Protein AF-A0A1W9SN50-F1 (afdb_monomer)

pLDDT: mean 75.51, std 13.79, range [39.66, 92.25]

Solvent-accessible surface area (backbone atoms only — not comparable to full-atom values): 6245 Å² total; per-residue (Å²): 134,84,85,72,72,48,76,45,82,43,74,82,74,73,56,48,67,56,48,30,54,49,41,52,56,37,53,77,67,76,49,58,30,41,40,38,38,41,25,17,61,52,32,94,51,63,92,57,16,39,52,41,60,65,83,41,53,66,61,43,45,30,41,39,35,28,34,36,88,94,49,69,81,56,68,41,82,84,39,86,66,31,56,60,42,72,79,38,99,38,50,77,44,81,46,59,62,91,56,95,79,86,87,84,135

Structure (mmCIF, N/CA/C/O backbone):
data_AF-A0A1W9SN50-F1
#
_entry.id   AF-A0A1W9SN50-F1
#
loop_
_atom_site.group_PDB
_atom_site.id
_atom_site.type_symbol
_atom_site.label_atom_id
_atom_site.label_alt_id
_atom_site.label_comp_id
_atom_site.label_asym_id
_atom_site.label_entity_id
_atom_site.label_seq_id
_atom_site.pdbx_PDB_ins_code
_atom_site.Cartn_x
_atom_site.Cartn_y
_atom_site.Cartn_z
_atom_site.occupancy
_atom_site.B_iso_or_equiv
_atom_site.auth_seq_id
_atom_site.auth_comp_id
_atom_site.auth_asym_id
_atom_site.auth_atom_id
_atom_site.pdbx_PDB_model_num
ATOM 1 N N . MET A 1 1 ? -27.017 2.949 7.928 1.00 39.66 1 MET A N 1
ATOM 2 C CA . MET A 1 1 ? -25.580 3.212 8.153 1.00 39.66 1 MET A CA 1
ATOM 3 C C . MET A 1 1 ? -24.866 2.854 6.870 1.00 39.66 1 MET A C 1
ATOM 5 O O . MET A 1 1 ? -24.850 1.695 6.488 1.00 39.66 1 MET A O 1
ATOM 9 N N . GLU A 1 2 ? -24.452 3.868 6.125 1.00 41.84 2 GLU A N 1
ATOM 10 C CA . GLU A 1 2 ? -24.023 3.739 4.737 1.00 41.84 2 GLU A CA 1
ATOM 11 C C . GLU A 1 2 ? -22.608 3.145 4.679 1.00 41.84 2 GLU A C 1
ATOM 13 O O . GLU A 1 2 ? -21.642 3.770 5.122 1.00 41.84 2 GLU A O 1
ATOM 18 N N . ASN A 1 3 ? -22.496 1.914 4.167 1.00 41.47 3 ASN A N 1
ATOM 19 C CA . ASN A 1 3 ? -21.243 1.183 3.944 1.00 41.47 3 ASN A CA 1
ATOM 20 C C . ASN A 1 3 ? -20.436 1.816 2.798 1.00 41.47 3 ASN A C 1
ATOM 22 O O . ASN A 1 3 ? -20.148 1.175 1.788 1.00 41.47 3 ASN A O 1
ATOM 26 N N . SER A 1 4 ? -20.072 3.090 2.925 1.00 45.97 4 SER A N 1
ATOM 27 C CA . SER A 1 4 ? -19.196 3.730 1.953 1.00 45.97 4 SER A CA 1
ATOM 28 C C . SER A 1 4 ? -17.794 3.134 2.108 1.00 45.97 4 SER A C 1
ATOM 30 O O . SER A 1 4 ? -17.068 3.388 3.071 1.00 45.97 4 SER A O 1
ATOM 32 N N . VAL A 1 5 ? -17.405 2.273 1.176 1.00 53.81 5 VAL A N 1
ATOM 33 C CA . VAL A 1 5 ? -16.008 1.884 1.001 1.00 53.81 5 VAL A CA 1
ATOM 34 C C . VAL A 1 5 ? -15.285 3.114 0.457 1.00 53.81 5 VAL A C 1
ATOM 36 O O . VAL A 1 5 ? -15.639 3.620 -0.604 1.00 53.81 5 VAL A O 1
ATOM 39 N N . LEU A 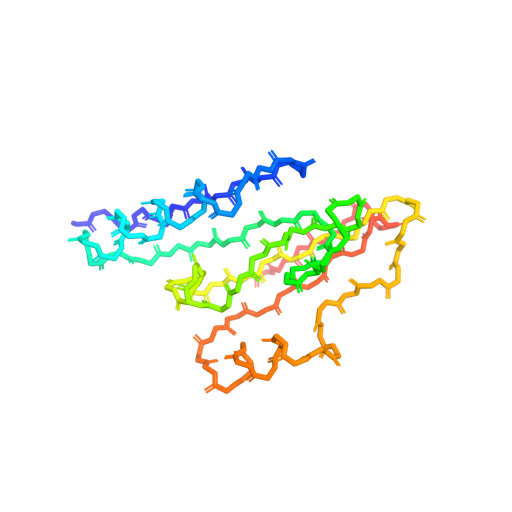1 6 ? -14.321 3.648 1.209 1.00 56.00 6 LEU A N 1
ATOM 40 C CA . LEU A 1 6 ? -13.500 4.758 0.730 1.00 56.00 6 LEU A CA 1
ATOM 41 C C . LEU A 1 6 ? -12.435 4.192 -0.219 1.00 56.00 6 LEU A C 1
ATOM 43 O O . LEU A 1 6 ? -11.623 3.358 0.192 1.00 56.00 6 LEU A O 1
ATOM 47 N N . TYR A 1 7 ? -12.464 4.637 -1.474 1.00 57.41 7 TYR A N 1
ATOM 48 C CA . TYR A 1 7 ? -11.470 4.298 -2.488 1.00 57.41 7 TYR A CA 1
ATOM 49 C C . TYR A 1 7 ? -10.373 5.356 -2.481 1.00 57.41 7 TYR A C 1
ATOM 51 O O . TYR A 1 7 ? -10.644 6.536 -2.696 1.00 57.41 7 TYR A O 1
ATOM 59 N N . ILE A 1 8 ? -9.135 4.938 -2.228 1.00 59.41 8 ILE A N 1
ATOM 60 C CA . ILE A 1 8 ? -7.969 5.813 -2.335 1.00 59.41 8 ILE A CA 1
ATOM 61 C C . ILE A 1 8 ? -7.288 5.475 -3.658 1.00 59.41 8 ILE A C 1
ATOM 63 O O . ILE A 1 8 ? -6.609 4.452 -3.757 1.00 59.41 8 ILE A O 1
ATOM 67 N N . PHE A 1 9 ? -7.498 6.325 -4.664 1.00 54.47 9 PHE A N 1
ATOM 68 C CA . PHE A 1 9 ? -6.724 6.320 -5.902 1.00 54.47 9 PHE A CA 1
ATOM 69 C C . PHE A 1 9 ? -5.510 7.214 -5.710 1.00 54.47 9 PHE A C 1
ATOM 71 O O . PHE A 1 9 ? -5.654 8.403 -5.423 1.00 54.47 9 PHE A O 1
ATOM 78 N N . LYS A 1 10 ? -4.315 6.645 -5.860 1.00 55.69 10 LYS A N 1
ATOM 79 C CA . LYS A 1 10 ? -3.086 7.425 -5.877 1.00 55.69 10 LYS A CA 1
ATOM 80 C C . LYS A 1 10 ? -2.351 7.169 -7.180 1.00 55.69 10 LYS A C 1
ATOM 82 O O . LYS A 1 10 ? -1.692 6.142 -7.338 1.00 55.69 10 LYS A O 1
ATOM 87 N N . GLU A 1 11 ? -2.491 8.108 -8.113 1.00 50.50 11 GLU A N 1
ATOM 88 C CA . GLU A 1 11 ? -1.538 8.230 -9.212 1.00 50.50 11 GLU A CA 1
ATOM 89 C C . GLU A 1 11 ? -0.170 8.474 -8.577 1.00 50.50 11 GLU A C 1
ATOM 91 O O . GLU A 1 11 ? -0.054 9.264 -7.639 1.00 50.50 11 GLU A O 1
ATOM 96 N N . ALA A 1 12 ? 0.829 7.684 -8.963 1.00 49.47 12 ALA A N 1
ATOM 97 C CA . ALA A 1 12 ? 2.114 7.619 -8.286 1.00 49.47 12 ALA A CA 1
ATOM 98 C C . ALA A 1 12 ? 2.825 8.978 -8.300 1.00 49.47 12 ALA A C 1
ATOM 100 O O . ALA A 1 12 ? 3.558 9.283 -9.224 1.00 49.47 12 ALA A O 1
ATOM 101 N N . ILE A 1 13 ? 2.571 9.767 -7.259 1.00 50.50 13 ILE A N 1
ATOM 102 C CA . ILE A 1 13 ? 3.468 10.551 -6.418 1.00 50.50 13 ILE A CA 1
ATOM 103 C C . ILE A 1 13 ? 2.597 10.881 -5.215 1.00 50.50 13 ILE A C 1
ATOM 105 O O . ILE A 1 13 ? 1.751 11.769 -5.248 1.00 50.50 13 ILE A O 1
ATOM 109 N N . GLY A 1 14 ? 2.820 10.225 -4.091 1.00 57.44 14 GLY A N 1
ATOM 110 C CA . GLY A 1 14 ? 2.589 11.021 -2.908 1.00 57.44 14 GLY A CA 1
ATOM 111 C C . GLY A 1 14 ? 3.223 10.454 -1.686 1.00 57.44 14 GLY A C 1
ATOM 112 O O . GLY A 1 14 ? 3.447 9.255 -1.538 1.00 57.44 14 GLY A O 1
ATOM 113 N N . SER A 1 15 ? 3.552 11.416 -0.847 1.00 70.75 15 SER A N 1
ATOM 114 C CA . SER A 1 15 ? 4.398 11.226 0.301 1.00 70.75 15 SER A CA 1
ATOM 115 C C . SER A 1 15 ? 3.805 10.164 1.219 1.00 70.75 15 SER A C 1
ATOM 117 O O . SER A 1 15 ? 2.590 10.121 1.444 1.00 70.75 15 SER A O 1
ATOM 119 N N . SER A 1 16 ? 4.678 9.326 1.769 1.00 80.44 16 SER A N 1
ATOM 120 C CA . SER A 1 16 ? 4.351 8.367 2.824 1.00 80.44 16 SER A CA 1
ATOM 121 C C . SER A 1 16 ? 3.585 9.032 3.973 1.00 80.44 16 SER A C 1
ATOM 123 O O . SER A 1 16 ? 2.635 8.459 4.498 1.00 80.44 16 SER A O 1
ATOM 125 N N . VAL A 1 17 ? 3.912 10.297 4.257 1.00 85.31 17 VAL A N 1
ATOM 126 C CA . VAL A 1 17 ? 3.261 11.156 5.25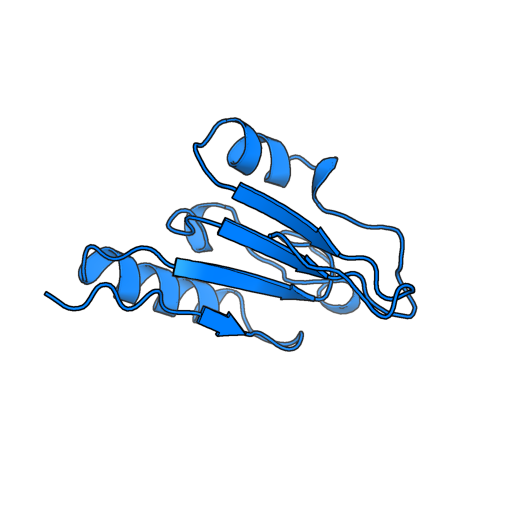3 1.00 85.31 17 VAL A CA 1
ATOM 127 C C . VAL A 1 17 ? 1.770 11.358 4.976 1.00 85.31 17 VAL A C 1
ATOM 129 O O . VAL A 1 17 ? 0.960 11.391 5.897 1.00 85.31 17 VAL A O 1
ATOM 132 N N . GLU A 1 18 ? 1.377 11.520 3.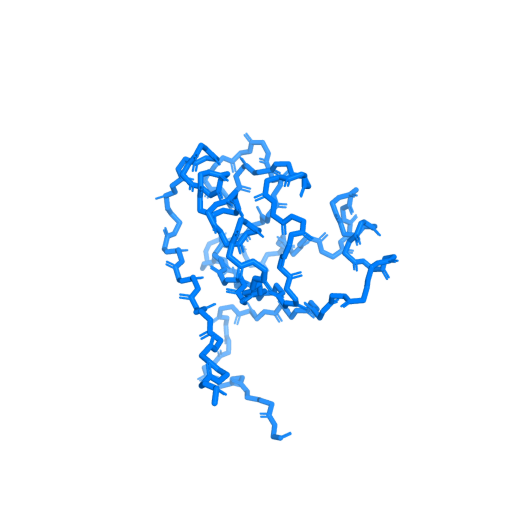716 1.00 84.25 18 GLU A N 1
ATOM 133 C CA . GLU A 1 18 ? -0.027 11.737 3.361 1.00 84.25 18 GLU A CA 1
ATOM 134 C C . GLU A 1 18 ? -0.843 10.453 3.531 1.00 84.25 18 GLU A C 1
ATOM 136 O O . GLU A 1 18 ? -1.943 10.479 4.083 1.00 84.25 18 GLU A O 1
ATOM 141 N N . ILE A 1 19 ? -0.271 9.322 3.106 1.00 85.69 19 ILE A N 1
ATOM 142 C CA . ILE A 1 19 ? -0.881 7.997 3.266 1.00 85.69 19 ILE A CA 1
ATOM 143 C C . ILE A 1 19 ? -1.052 7.689 4.752 1.00 85.69 19 ILE A C 1
ATOM 145 O O . ILE A 1 19 ? -2.114 7.243 5.175 1.00 85.69 19 ILE A O 1
ATOM 149 N N . GLU A 1 20 ? -0.041 8.010 5.552 1.00 88.94 20 GLU A N 1
ATOM 150 C CA . GLU A 1 20 ? -0.073 7.861 6.998 1.00 88.94 20 GLU A CA 1
ATOM 151 C C . GLU A 1 20 ? -1.167 8.714 7.653 1.00 88.94 20 GLU A C 1
ATOM 153 O O . GLU A 1 20 ? -1.990 8.185 8.401 1.00 88.94 20 GLU A O 1
ATOM 158 N N . LYS A 1 21 ? -1.246 10.013 7.328 1.00 89.56 21 LYS A N 1
ATOM 159 C CA . LYS A 1 21 ? -2.310 10.905 7.827 1.00 89.56 21 LYS A CA 1
ATOM 160 C C . LYS A 1 21 ? -3.702 10.377 7.482 1.00 89.56 21 LYS A C 1
ATOM 162 O O . LYS A 1 21 ? -4.609 10.419 8.315 1.00 89.56 21 LYS A O 1
ATOM 167 N N . LEU A 1 22 ? -3.873 9.869 6.264 1.00 87.31 22 LEU A N 1
ATOM 168 C CA . LEU A 1 22 ? -5.140 9.316 5.808 1.00 87.31 22 LEU A CA 1
ATOM 169 C C . LEU A 1 22 ? -5.487 8.015 6.539 1.00 87.31 22 LEU A C 1
ATOM 171 O O . LEU A 1 22 ? -6.613 7.868 7.016 1.00 87.31 22 LEU A O 1
ATOM 175 N N . ASN A 1 23 ? -4.517 7.114 6.701 1.00 89.19 23 ASN A N 1
ATOM 176 C CA . ASN A 1 23 ? -4.675 5.885 7.469 1.00 89.19 23 ASN A CA 1
ATOM 177 C C . ASN A 1 23 ? -5.103 6.188 8.913 1.00 89.19 23 ASN A C 1
ATOM 179 O O . ASN A 1 23 ? -6.107 5.642 9.369 1.00 89.19 23 ASN A O 1
ATOM 183 N N . TYR A 1 24 ? -4.437 7.132 9.592 1.00 91.62 24 TYR A N 1
ATOM 184 C CA . TYR A 1 24 ? -4.826 7.572 10.937 1.00 91.62 24 TYR A CA 1
ATOM 185 C C . TYR A 1 24 ? -6.258 8.098 10.989 1.00 91.62 24 TYR A C 1
ATOM 187 O O . TYR A 1 24 ? -7.033 7.689 11.852 1.00 91.62 24 TYR A O 1
ATOM 195 N N . LYS A 1 25 ? -6.642 8.968 10.047 1.00 90.00 25 LYS A N 1
ATOM 196 C CA . LYS A 1 25 ? -8.002 9.513 9.995 1.00 90.00 25 LYS A CA 1
ATOM 197 C C . LYS A 1 25 ? -9.039 8.405 9.809 1.00 90.00 25 LYS A C 1
ATOM 199 O O . LYS A 1 25 ? -10.083 8.433 10.452 1.00 90.00 25 LYS A O 1
ATOM 204 N N . ILE A 1 26 ? -8.776 7.423 8.951 1.00 87.56 26 ILE A N 1
ATOM 205 C CA . ILE A 1 26 ? -9.718 6.329 8.691 1.00 87.56 26 ILE A CA 1
ATOM 206 C C . ILE A 1 26 ? -9.819 5.384 9.897 1.00 87.56 26 ILE A C 1
ATOM 208 O O . ILE A 1 26 ? -10.9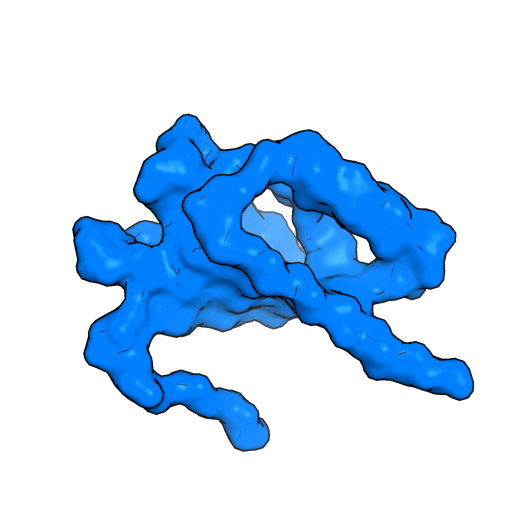30 4.996 10.262 1.00 87.56 26 ILE A O 1
ATOM 212 N N . ILE A 1 27 ? -8.691 5.079 10.552 1.00 89.88 27 ILE A N 1
ATOM 213 C CA . ILE A 1 27 ? -8.649 4.314 11.809 1.00 89.88 27 ILE A CA 1
ATOM 214 C C . ILE A 1 27 ? -9.473 5.018 12.890 1.00 89.88 27 ILE A C 1
ATOM 216 O O . ILE A 1 27 ? -10.312 4.379 13.518 1.00 89.88 27 ILE A O 1
ATOM 220 N N . ALA A 1 28 ? -9.290 6.331 13.067 1.00 92.25 28 ALA A N 1
ATOM 221 C CA . ALA A 1 28 ? -10.019 7.121 14.062 1.00 92.25 28 ALA A CA 1
ATOM 222 C C . ALA A 1 28 ? -11.541 7.115 13.836 1.00 92.25 28 ALA A C 1
ATOM 224 O O . ALA A 1 28 ? -12.308 7.246 14.782 1.00 92.25 28 ALA A O 1
ATOM 225 N N . ASN A 1 29 ? -11.984 6.918 12.591 1.00 90.38 29 ASN A N 1
ATOM 226 C CA . ASN A 1 29 ? -13.398 6.784 12.244 1.00 90.38 29 ASN A CA 1
ATOM 227 C C . ASN A 1 29 ? -13.911 5.332 12.304 1.00 90.38 29 ASN A C 1
ATOM 229 O O . ASN A 1 29 ? -15.042 5.077 11.900 1.00 90.38 29 ASN A O 1
ATOM 233 N N . GLY A 1 30 ? -13.096 4.363 12.740 1.00 89.31 30 GLY A N 1
ATOM 234 C CA . GLY A 1 30 ? -13.478 2.948 12.807 1.00 89.31 30 GLY A CA 1
ATOM 235 C C . GLY A 1 30 ? -13.749 2.311 11.439 1.00 89.31 30 GLY A C 1
ATOM 236 O O . GLY A 1 30 ? -14.439 1.297 11.349 1.00 89.31 30 GLY A O 1
ATOM 237 N N . ARG A 1 31 ? -13.238 2.907 10.356 1.00 87.38 31 ARG A N 1
ATOM 238 C CA . ARG A 1 31 ? -13.512 2.482 8.977 1.00 87.38 31 ARG A CA 1
ATOM 239 C C . ARG A 1 31 ? -12.345 1.693 8.397 1.00 87.38 31 ARG A C 1
ATOM 241 O O . ARG A 1 31 ? -11.232 1.722 8.913 1.00 87.38 31 ARG A O 1
ATOM 248 N N . LYS A 1 32 ? -12.606 0.981 7.303 1.00 86.69 32 LYS A N 1
ATOM 249 C CA . LYS A 1 32 ? -11.603 0.317 6.458 1.00 86.69 32 LYS A CA 1
ATOM 250 C C . LYS A 1 32 ? -11.635 0.936 5.062 1.00 86.69 32 LYS A C 1
ATOM 252 O O . LYS A 1 32 ? -12.593 1.630 4.720 1.00 86.69 32 LYS A O 1
ATOM 257 N N . TYR A 1 33 ? -10.605 0.684 4.264 1.00 86.81 33 TYR A N 1
ATOM 258 C CA . TYR A 1 33 ? -10.499 1.238 2.915 1.00 86.81 33 TYR A CA 1
ATOM 259 C C . TYR A 1 33 ? -9.899 0.247 1.921 1.00 86.81 33 TYR A C 1
ATOM 261 O O . TYR A 1 33 ? -9.263 -0.739 2.307 1.00 86.81 33 TYR A O 1
ATOM 269 N N . ILE A 1 34 ? -10.113 0.537 0.639 1.00 87.88 34 ILE A N 1
ATOM 270 C CA . ILE A 1 34 ? -9.414 -0.112 -0.467 1.00 87.88 34 ILE A CA 1
ATOM 271 C C . ILE A 1 34 ? -8.282 0.813 -0.894 1.00 87.88 34 ILE A C 1
ATOM 273 O O . ILE A 1 34 ? -8.488 2.007 -1.122 1.00 87.88 34 ILE A O 1
ATOM 277 N N . LEU A 1 35 ? -7.084 0.249 -0.966 1.00 87.19 35 LEU A N 1
ATOM 278 C CA . LEU A 1 35 ? -5.879 0.955 -1.350 1.00 87.19 35 LEU A CA 1
ATOM 279 C C . LEU A 1 35 ? -5.511 0.576 -2.776 1.00 87.19 35 LEU A C 1
ATOM 281 O O . LEU A 1 35 ? -5.220 -0.587 -3.030 1.00 87.19 35 LEU A O 1
ATOM 285 N N . VAL A 1 36 ? -5.514 1.542 -3.689 1.00 86.19 36 VAL A N 1
ATOM 286 C CA . VAL A 1 36 ? -5.144 1.319 -5.089 1.00 86.19 36 VAL A CA 1
ATOM 287 C C . VAL A 1 36 ? -3.896 2.136 -5.400 1.00 86.19 36 VAL A C 1
ATOM 289 O O . VAL A 1 36 ? -3.863 3.339 -5.13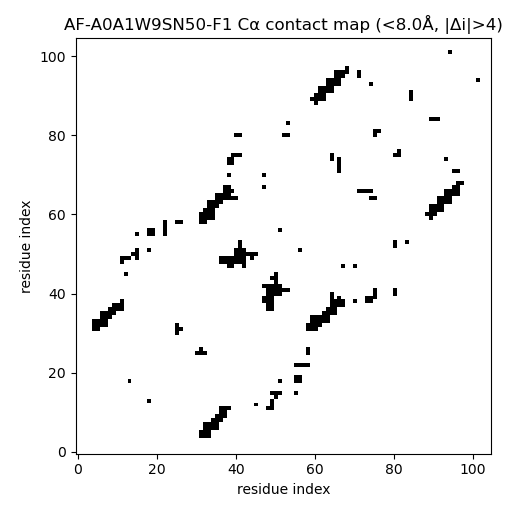5 1.00 86.19 36 VAL A O 1
ATOM 292 N N . GLY A 1 37 ? -2.860 1.497 -5.944 1.00 81.62 37 GLY A N 1
ATOM 293 C CA . GLY A 1 37 ? -1.615 2.183 -6.293 1.00 81.62 37 GLY A CA 1
ATOM 294 C C . GLY A 1 37 ? -0.920 1.626 -7.523 1.00 81.62 37 GLY A C 1
ATOM 295 O O . GLY A 1 37 ? -1.071 0.454 -7.875 1.00 81.62 37 GLY A O 1
ATOM 296 N N . LEU A 1 38 ? -0.143 2.501 -8.156 1.00 80.88 38 LEU A N 1
ATOM 297 C CA . LEU A 1 38 ? 0.745 2.189 -9.270 1.00 80.88 38 LEU A CA 1
ATOM 298 C C . LEU A 1 38 ? 2.145 1.829 -8.756 1.00 80.88 38 LEU A C 1
ATOM 300 O O . LEU A 1 38 ? 2.698 2.508 -7.888 1.00 80.88 38 LEU A O 1
ATOM 304 N N . GLY A 1 39 ? 2.734 0.793 -9.340 1.00 82.00 39 GLY A N 1
ATOM 305 C CA . GLY A 1 39 ? 4.061 0.298 -9.000 1.00 82.00 39 GLY A CA 1
ATOM 306 C C . GLY A 1 39 ? 4.125 -0.418 -7.650 1.00 82.00 39 GLY A C 1
ATOM 307 O O . GLY A 1 39 ? 3.118 -0.736 -7.023 1.00 82.00 39 GLY A O 1
ATOM 308 N N . ARG A 1 40 ? 5.350 -0.685 -7.204 1.00 84.06 40 ARG A N 1
ATOM 309 C CA . ARG A 1 40 ? 5.646 -1.556 -6.065 1.00 84.06 40 ARG A CA 1
ATOM 310 C C . ARG A 1 40 ? 5.415 -0.862 -4.724 1.00 84.06 40 ARG A C 1
ATOM 312 O O . ARG A 1 40 ? 6.100 0.109 -4.390 1.00 84.06 40 ARG A O 1
ATOM 319 N N . TRP A 1 41 ? 4.505 -1.380 -3.905 1.00 85.75 41 TRP A N 1
ATOM 320 C CA . TRP A 1 41 ? 4.301 -0.869 -2.545 1.00 85.75 41 TRP A CA 1
ATOM 321 C C . TRP A 1 41 ? 5.459 -1.240 -1.602 1.00 85.75 41 TRP A C 1
ATOM 323 O O . TRP A 1 41 ? 5.947 -2.367 -1.595 1.00 85.75 41 TRP A O 1
ATOM 333 N N . GLY A 1 42 ? 5.906 -0.289 -0.783 1.00 83.00 42 GLY A N 1
ATOM 334 C CA . GLY A 1 42 ? 7.003 -0.485 0.170 1.00 83.00 42 GLY A CA 1
ATOM 335 C C . GLY A 1 42 ? 8.399 -0.533 -0.448 1.00 83.00 42 GLY A C 1
ATOM 336 O O . GLY A 1 42 ? 9.349 -1.025 0.165 1.00 83.00 42 GLY A O 1
ATOM 337 N N . THR A 1 43 ? 8.541 -0.005 -1.663 1.00 83.00 43 THR A N 1
ATOM 338 C CA . THR A 1 43 ? 9.842 0.213 -2.298 1.00 83.00 43 THR A CA 1
ATOM 339 C C . THR A 1 43 ? 10.619 1.362 -1.642 1.00 83.00 43 THR A C 1
ATOM 341 O O . THR A 1 43 ? 10.035 2.297 -1.107 1.00 83.00 43 THR A O 1
ATOM 344 N N . ARG A 1 44 ? 11.955 1.335 -1.714 1.00 82.56 44 ARG A N 1
ATOM 345 C CA .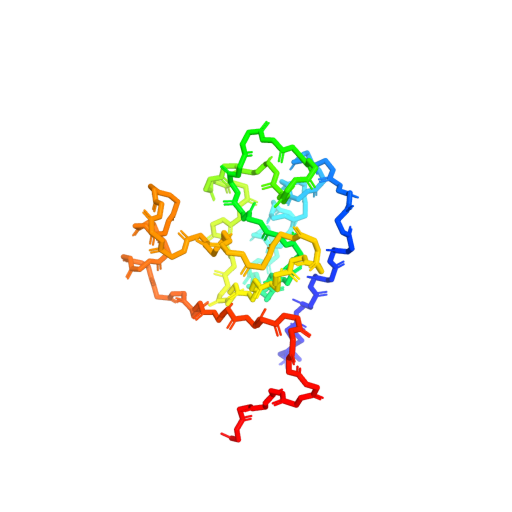 ARG A 1 44 ? 12.806 2.493 -1.364 1.00 82.56 44 ARG A CA 1
ATOM 346 C C . ARG A 1 44 ? 13.040 3.437 -2.545 1.00 82.56 44 ARG A C 1
ATOM 348 O O . ARG A 1 44 ? 13.586 4.513 -2.349 1.00 82.56 44 ARG A O 1
ATOM 355 N N . ALA A 1 45 ? 12.652 3.015 -3.745 1.00 83.69 45 ALA A N 1
ATOM 356 C CA . ALA A 1 45 ? 12.820 3.730 -5.002 1.00 83.69 45 ALA A CA 1
ATOM 357 C C . ALA A 1 45 ? 11.462 4.310 -5.446 1.00 83.69 45 ALA A C 1
ATOM 359 O O . ALA A 1 45 ? 10.656 3.569 -6.012 1.00 83.69 45 ALA A O 1
ATOM 360 N N . PRO A 1 46 ? 11.170 5.602 -5.194 1.00 80.38 46 PRO A N 1
ATOM 361 C CA . PRO A 1 46 ? 9.846 6.183 -5.450 1.00 80.38 46 PRO A CA 1
ATOM 362 C C . PRO A 1 46 ? 9.449 6.219 -6.933 1.00 80.38 46 PRO A C 1
ATOM 364 O O . PRO A 1 46 ? 8.277 6.347 -7.256 1.00 80.38 46 PRO A O 1
ATOM 367 N N . TRP A 1 47 ? 10.414 6.098 -7.847 1.00 79.88 47 TRP A N 1
ATOM 368 C CA . TRP A 1 47 ? 10.161 6.080 -9.291 1.00 79.88 47 TRP A CA 1
ATOM 369 C C . TRP A 1 47 ? 9.578 4.751 -9.798 1.00 79.88 47 TRP A C 1
ATOM 371 O O . TRP A 1 47 ? 9.050 4.715 -10.903 1.00 79.88 47 TRP A O 1
ATOM 381 N N . ILE A 1 48 ? 9.645 3.671 -9.007 1.00 79.44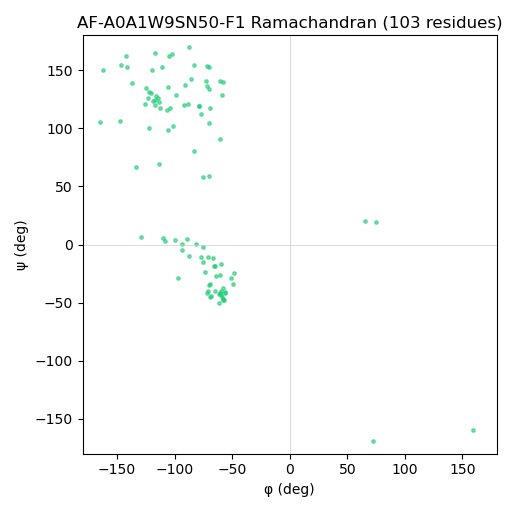 48 ILE A N 1
ATOM 382 C CA . ILE A 1 48 ? 9.052 2.363 -9.353 1.00 79.44 48 ILE A CA 1
ATOM 383 C C . ILE A 1 48 ? 7.838 2.000 -8.489 1.00 79.44 48 ILE A C 1
ATOM 385 O O . ILE A 1 48 ? 7.342 0.876 -8.568 1.00 79.44 48 ILE A O 1
ATOM 389 N N . GLY A 1 49 ? 7.373 2.901 -7.619 1.00 81.81 49 GLY A N 1
ATOM 390 C CA . GLY A 1 49 ? 6.252 2.617 -6.727 1.00 81.81 49 GLY A CA 1
ATOM 391 C C . GLY A 1 49 ? 6.172 3.521 -5.504 1.00 81.81 49 GLY A C 1
ATOM 392 O O . GLY A 1 49 ? 6.736 4.610 -5.461 1.00 81.81 49 GLY A O 1
ATOM 393 N N . ILE A 1 50 ? 5.458 3.055 -4.482 1.00 84.44 50 ILE A N 1
ATOM 394 C CA . ILE A 1 50 ? 5.051 3.883 -3.344 1.00 84.44 50 ILE A CA 1
ATOM 395 C C . ILE A 1 50 ? 5.880 3.524 -2.100 1.00 84.44 50 ILE A C 1
ATOM 397 O O . ILE A 1 50 ? 5.764 2.403 -1.590 1.00 84.44 50 ILE A O 1
ATOM 401 N N . PRO A 1 51 ? 6.699 4.454 -1.567 1.00 84.81 51 PRO A N 1
ATOM 402 C CA . PRO A 1 51 ? 7.583 4.182 -0.441 1.00 84.81 51 PRO A CA 1
ATOM 403 C C . PRO A 1 51 ? 6.845 4.296 0.894 1.00 84.81 51 PRO A C 1
ATOM 405 O O . PRO A 1 51 ? 6.934 5.306 1.584 1.00 84.81 51 PRO A O 1
ATOM 408 N N . VAL A 1 52 ? 6.110 3.253 1.274 1.00 86.50 52 VAL A N 1
ATOM 409 C CA . VAL A 1 52 ? 5.428 3.172 2.576 1.00 86.50 52 VAL A CA 1
ATOM 410 C C . VAL A 1 52 ? 5.907 1.989 3.394 1.00 86.50 52 VAL A C 1
ATOM 412 O O . VAL A 1 52 ? 6.267 0.940 2.867 1.00 86.50 52 VAL A O 1
ATOM 415 N N . ASN A 1 53 ? 5.863 2.125 4.711 1.00 86.69 53 ASN A N 1
ATOM 416 C CA . ASN A 1 53 ? 5.971 0.971 5.589 1.00 86.69 53 ASN A CA 1
ATOM 417 C C . ASN A 1 53 ? 4.589 0.348 5.843 1.00 86.69 53 ASN A C 1
ATOM 419 O O . ASN A 1 53 ? 3.544 0.904 5.506 1.00 86.69 53 ASN A O 1
ATOM 423 N N . TRP A 1 54 ? 4.594 -0.828 6.465 1.00 84.06 54 TRP A N 1
ATOM 424 C CA . TRP A 1 54 ? 3.371 -1.551 6.793 1.00 84.06 54 TRP A CA 1
ATOM 425 C C . TRP A 1 54 ? 2.417 -0.762 7.704 1.00 84.06 54 TRP A C 1
ATOM 427 O O . TRP A 1 54 ? 1.215 -0.723 7.445 1.00 84.06 54 TRP A O 1
ATOM 437 N N . ALA A 1 55 ? 2.932 -0.122 8.758 1.00 86.94 55 ALA A N 1
ATOM 438 C CA . ALA A 1 55 ? 2.106 0.590 9.732 1.00 86.94 55 ALA A CA 1
ATOM 439 C C . ALA A 1 55 ? 1.254 1.677 9.061 1.00 86.94 55 ALA A C 1
ATOM 441 O O . ALA A 1 55 ? 0.072 1.814 9.381 1.00 86.94 55 ALA A O 1
ATOM 442 N N . GLN A 1 56 ? 1.823 2.352 8.060 1.00 89.25 56 GLN A N 1
ATOM 443 C CA . GLN A 1 56 ? 1.179 3.420 7.296 1.00 89.25 56 GLN A CA 1
ATOM 444 C C . GLN A 1 56 ? -0.016 2.961 6.449 1.00 89.25 56 GLN A C 1
ATOM 446 O O . GLN A 1 56 ? -0.817 3.805 6.065 1.00 89.25 56 GLN A O 1
ATOM 451 N N . ILE A 1 57 ? -0.166 1.663 6.162 1.00 87.62 57 ILE A N 1
ATOM 452 C CA . ILE A 1 57 ? -1.270 1.142 5.333 1.00 87.62 57 ILE A CA 1
ATOM 453 C C . ILE A 1 57 ? -2.039 -0.030 5.959 1.00 87.62 57 ILE A C 1
ATOM 455 O O . ILE A 1 57 ? -2.897 -0.639 5.323 1.00 87.62 57 ILE A O 1
ATOM 459 N N . SER A 1 58 ? -1.721 -0.360 7.207 1.00 87.06 58 SER A N 1
ATOM 460 C CA . SER A 1 58 ? -2.181 -1.560 7.916 1.00 87.06 58 SER A CA 1
ATOM 461 C C . SER A 1 58 ? -3.703 -1.692 8.065 1.00 87.06 58 SER A C 1
ATOM 463 O O . SER A 1 58 ? -4.200 -2.783 8.351 1.00 87.06 58 SER A O 1
ATOM 465 N N . ASN A 1 59 ? -4.461 -0.608 7.879 1.00 90.62 59 ASN A N 1
ATOM 466 C CA . ASN A 1 59 ? -5.916 -0.606 8.006 1.00 90.62 59 ASN A CA 1
ATOM 467 C C . ASN A 1 59 ? -6.652 -0.833 6.669 1.00 90.62 59 ASN A C 1
ATOM 469 O O . ASN A 1 59 ? -7.888 -0.873 6.646 1.00 90.62 59 ASN A O 1
ATOM 473 N N . ALA A 1 60 ? -5.916 -1.017 5.568 1.00 89.56 60 ALA A N 1
ATOM 474 C CA . ALA A 1 60 ? -6.479 -1.438 4.291 1.00 89.56 60 ALA A CA 1
ATOM 475 C C . ALA A 1 60 ? -7.159 -2.812 4.421 1.00 89.56 60 ALA A C 1
ATOM 477 O O . ALA A 1 60 ? -6.663 -3.712 5.099 1.00 89.56 60 ALA A O 1
ATOM 478 N N . LYS A 1 61 ? -8.308 -2.986 3.760 1.00 90.62 61 LYS A N 1
ATOM 479 C CA . LYS A 1 61 ? -8.992 -4.286 3.648 1.00 90.62 61 LYS A CA 1
ATOM 480 C C . LYS A 1 61 ? -8.669 -4.992 2.338 1.00 90.62 61 LYS A C 1
ATOM 482 O O . LYS A 1 61 ? -8.672 -6.221 2.285 1.00 90.62 61 LYS A O 1
ATOM 487 N N . ILE A 1 62 ? -8.389 -4.205 1.306 1.00 89.06 62 ILE A N 1
ATOM 488 C CA . ILE A 1 62 ? -7.942 -4.670 0.002 1.00 89.06 62 ILE A CA 1
ATOM 489 C C . ILE A 1 62 ? -6.809 -3.755 -0.457 1.00 89.06 62 ILE A C 1
ATOM 491 O O . ILE A 1 62 ? -6.890 -2.538 -0.280 1.00 89.06 62 ILE A O 1
ATOM 495 N N . ILE A 1 63 ? -5.779 -4.347 -1.050 1.00 87.44 63 ILE A N 1
ATOM 496 C CA . ILE A 1 63 ? -4.710 -3.654 -1.759 1.00 87.44 63 ILE A CA 1
ATOM 497 C C . ILE A 1 63 ? -4.774 -4.089 -3.221 1.00 87.44 63 ILE A C 1
ATOM 499 O O . ILE A 1 63 ? -4.735 -5.280 -3.525 1.00 87.44 63 ILE A O 1
ATOM 503 N N . VAL A 1 64 ? -4.879 -3.116 -4.116 1.00 85.81 64 VAL A N 1
ATOM 504 C CA . VAL A 1 64 ? -4.799 -3.304 -5.560 1.00 85.81 64 VAL A CA 1
ATOM 505 C C . VAL A 1 64 ? -3.533 -2.620 -6.044 1.00 85.81 64 VAL A C 1
ATOM 507 O O . VAL A 1 64 ? -3.357 -1.408 -5.906 1.00 85.81 64 VAL A O 1
ATOM 510 N N . GLU A 1 65 ? -2.637 -3.414 -6.598 1.00 85.00 65 GLU A N 1
ATOM 511 C CA . GLU A 1 65 ? -1.396 -2.959 -7.192 1.00 85.00 65 GLU A CA 1
ATOM 512 C C . GLU A 1 65 ? -1.500 -3.040 -8.709 1.00 85.00 65 GLU A C 1
ATOM 514 O O . GLU A 1 65 ? -1.985 -4.027 -9.260 1.00 85.00 65 GLU A O 1
ATOM 519 N N . THR A 1 66 ? -1.045 -1.998 -9.391 1.00 82.31 66 THR A N 1
ATOM 520 C CA . THR A 1 66 ? -1.046 -1.933 -10.852 1.00 82.31 66 THR A CA 1
ATOM 521 C C . THR A 1 66 ? 0.379 -1.720 -11.350 1.00 82.31 66 THR A C 1
ATOM 523 O O . THR A 1 66 ? 1.098 -0.879 -10.816 1.00 82.31 66 THR A O 1
ATOM 526 N N . SER A 1 67 ? 0.843 -2.502 -12.326 1.00 78.44 67 SER A N 1
ATOM 527 C CA . SER A 1 67 ? 2.218 -2.358 -12.826 1.00 78.44 67 SER A CA 1
ATOM 528 C C . SER A 1 67 ? 2.394 -1.054 -13.616 1.00 78.44 67 SER A C 1
ATOM 530 O O . SER A 1 67 ? 1.458 -0.581 -14.258 1.00 78.44 67 SER A O 1
ATOM 532 N N . LEU A 1 68 ? 3.610 -0.507 -13.654 1.00 76.81 68 LEU A N 1
ATOM 533 C CA . LEU A 1 68 ? 3.938 0.628 -14.524 1.00 76.81 68 LEU A CA 1
ATOM 534 C C . LEU A 1 68 ? 4.264 0.141 -15.942 1.00 76.81 68 LEU A C 1
ATOM 536 O O . LEU A 1 68 ? 4.711 -0.991 -16.121 1.00 76.81 68 LEU A O 1
ATOM 540 N N . LYS A 1 69 ? 4.064 1.003 -16.948 1.00 72.38 69 LYS A N 1
ATOM 541 C CA . LYS A 1 69 ? 4.234 0.653 -18.374 1.00 72.38 69 LYS A CA 1
ATOM 542 C C . LYS A 1 69 ? 5.655 0.193 -18.672 1.00 72.38 69 LYS A C 1
ATOM 544 O O . LYS A 1 69 ? 5.856 -0.816 -19.335 1.00 72.38 69 LYS A O 1
ATOM 549 N N . ASP A 1 70 ? 6.611 0.919 -18.109 1.00 70.06 70 ASP A N 1
ATOM 550 C CA . ASP A 1 70 ? 8.038 0.698 -18.322 1.00 70.06 70 ASP A CA 1
ATOM 551 C C . ASP A 1 70 ? 8.655 -0.218 -17.246 1.00 70.06 70 ASP A C 1
ATOM 553 O O . ASP A 1 70 ? 9.815 -0.605 -17.348 1.00 70.06 70 ASP A O 1
ATOM 557 N N . PHE A 1 71 ? 7.871 -0.613 -16.229 1.00 68.50 71 PHE A N 1
ATOM 558 C CA . PHE A 1 71 ? 8.284 -1.521 -15.149 1.00 68.50 71 PHE A CA 1
ATOM 559 C C . PHE A 1 71 ? 7.217 -2.600 -14.891 1.00 68.50 71 PHE A C 1
ATOM 561 O O . PHE A 1 71 ? 6.589 -2.629 -13.827 1.00 68.50 71 PHE A O 1
ATOM 568 N N . PRO A 1 72 ? 6.988 -3.513 -15.852 1.00 60.62 72 PRO A N 1
ATOM 569 C CA . PRO A 1 72 ? 5.912 -4.498 -15.765 1.00 60.62 72 PRO A CA 1
ATOM 570 C C . PRO A 1 72 ? 6.140 -5.601 -14.713 1.00 60.62 72 PRO A C 1
ATOM 572 O O . PRO A 1 72 ? 5.220 -6.375 -14.458 1.00 60.62 72 PRO A O 1
ATOM 575 N N . ARG A 1 73 ? 7.342 -5.724 -14.118 1.00 58.78 73 ARG A N 1
ATOM 576 C CA . ARG A 1 73 ? 7.760 -6.949 -13.404 1.00 58.78 73 ARG A CA 1
ATOM 577 C C . ARG A 1 73 ? 7.848 -6.905 -11.877 1.00 58.78 73 ARG A C 1
ATOM 579 O O . ARG A 1 73 ? 8.156 -7.935 -11.288 1.00 58.78 73 ARG A O 1
ATOM 586 N N . ASP A 1 74 ? 7.508 -5.814 -11.211 1.00 61.34 74 ASP A N 1
ATOM 587 C CA . ASP A 1 74 ? 7.755 -5.724 -9.769 1.00 61.34 74 ASP A CA 1
ATOM 588 C C . ASP A 1 74 ? 6.467 -5.667 -8.946 1.00 61.34 74 ASP A C 1
ATOM 590 O O . ASP A 1 74 ? 6.151 -4.648 -8.332 1.00 61.34 74 ASP A O 1
ATOM 594 N N . ALA A 1 75 ? 5.727 -6.781 -8.915 1.00 63.16 75 ALA A N 1
ATOM 595 C CA . ALA A 1 75 ? 4.632 -6.922 -7.964 1.00 63.16 75 ALA A CA 1
ATOM 596 C C . ALA A 1 75 ? 5.172 -7.139 -6.539 1.00 63.16 75 ALA A C 1
ATOM 598 O O . ALA A 1 75 ? 6.127 -7.893 -6.329 1.00 63.16 75 ALA A O 1
ATOM 599 N N . SER A 1 76 ? 4.544 -6.543 -5.526 1.00 70.88 76 SER A N 1
ATOM 600 C CA . SER A 1 76 ? 4.980 -6.699 -4.133 1.00 70.88 76 SER A CA 1
ATOM 601 C C . SER A 1 76 ? 4.817 -8.113 -3.571 1.00 70.88 76 SER A C 1
ATOM 603 O O . SER A 1 76 ? 5.416 -8.393 -2.531 1.00 70.88 76 SER A O 1
ATOM 605 N N . ALA A 1 77 ? 4.106 -9.007 -4.272 1.00 60.03 77 ALA A N 1
ATOM 606 C CA . ALA A 1 77 ? 3.814 -10.400 -3.911 1.00 60.03 77 ALA A CA 1
ATOM 607 C C . ALA A 1 77 ? 5.020 -11.255 -3.452 1.00 60.03 77 ALA A C 1
ATOM 609 O O . ALA A 1 77 ? 4.845 -12.215 -2.714 1.00 60.03 77 ALA A O 1
ATOM 610 N N . GLY A 1 78 ? 6.252 -10.916 -3.849 1.00 61.69 78 GLY A N 1
ATOM 611 C CA . GLY A 1 78 ? 7.469 -11.637 -3.437 1.00 61.69 78 GLY A CA 1
ATOM 612 C C . GLY A 1 78 ? 8.274 -10.991 -2.302 1.00 61.69 78 GLY A C 1
ATOM 613 O O . GLY A 1 78 ? 9.376 -11.439 -2.004 1.00 61.69 78 GLY A O 1
ATOM 614 N N . SER A 1 79 ? 7.801 -9.892 -1.712 1.00 73.50 79 SER A N 1
ATOM 615 C CA . SER A 1 79 ? 8.618 -9.048 -0.829 1.00 73.50 79 SER A CA 1
ATOM 616 C C . SER A 1 79 ? 8.289 -9.213 0.658 1.00 73.50 79 SER A C 1
ATOM 618 O O . SER A 1 79 ? 7.190 -9.629 1.017 1.00 73.50 79 SER A O 1
ATOM 620 N N . HIS A 1 80 ? 9.199 -8.777 1.545 1.00 69.69 80 HIS A N 1
ATOM 621 C CA . HIS A 1 80 ? 8.956 -8.697 3.000 1.00 69.69 80 HIS A CA 1
ATOM 622 C C . HIS A 1 80 ? 7.649 -7.954 3.347 1.00 69.69 80 HIS A C 1
ATOM 624 O O . HIS A 1 80 ? 6.993 -8.236 4.346 1.00 69.69 80 HIS A O 1
ATOM 630 N N . PHE A 1 81 ? 7.231 -7.023 2.492 1.00 73.81 81 PHE A N 1
ATOM 631 C CA . PHE A 1 81 ? 5.957 -6.330 2.613 1.00 73.81 81 PHE A CA 1
ATOM 632 C C . PHE A 1 81 ? 4.747 -7.272 2.448 1.00 73.81 81 PHE A C 1
ATOM 634 O O . PHE A 1 81 ? 3.786 -7.169 3.209 1.00 73.81 81 PHE A O 1
ATOM 641 N N . PHE A 1 82 ? 4.800 -8.229 1.521 1.00 72.44 82 PHE A N 1
ATOM 642 C CA . PHE A 1 82 ? 3.689 -9.138 1.230 1.00 72.44 82 PHE A CA 1
ATOM 643 C C . PHE A 1 82 ? 3.463 -10.210 2.290 1.00 72.44 82 PHE A C 1
ATOM 645 O O . PHE A 1 82 ? 2.332 -10.664 2.454 1.00 72.44 82 PHE A O 1
ATOM 652 N N . HIS A 1 83 ? 4.481 -10.555 3.080 1.00 75.25 83 HIS A N 1
ATOM 653 C CA . HIS A 1 83 ? 4.284 -11.418 4.246 1.00 75.25 83 HIS A CA 1
ATOM 654 C C . HIS A 1 83 ? 3.237 -10.831 5.206 1.00 75.25 83 HIS A C 1
ATOM 656 O O . HIS A 1 83 ? 2.357 -11.551 5.670 1.00 75.25 83 HIS A O 1
ATOM 662 N N . ASN A 1 84 ? 3.255 -9.514 5.435 1.00 71.25 84 ASN A N 1
ATOM 663 C CA . ASN A 1 84 ? 2.251 -8.858 6.278 1.00 71.25 84 ASN A CA 1
ATOM 664 C C . ASN A 1 84 ? 0.860 -8.847 5.640 1.00 71.25 84 ASN A C 1
ATOM 666 O O . ASN A 1 84 ? -0.134 -8.945 6.353 1.00 71.25 84 ASN A O 1
ATOM 670 N N . VAL A 1 85 ? 0.787 -8.743 4.313 1.00 74.69 85 VAL A N 1
ATOM 671 C CA . VAL A 1 85 ? -0.484 -8.791 3.583 1.00 74.69 85 VAL A CA 1
ATOM 672 C C . VAL A 1 85 ? -1.082 -10.198 3.639 1.00 74.69 85 VAL A C 1
ATOM 674 O O . VAL A 1 85 ? -2.249 -10.328 3.975 1.00 74.69 85 VAL A O 1
ATOM 677 N N . SER A 1 86 ? -0.279 -11.240 3.408 1.00 70.12 86 SER A N 1
ATOM 678 C CA . SER A 1 86 ? -0.724 -12.645 3.375 1.00 70.12 86 SER A CA 1
ATOM 679 C C . SER A 1 86 ? -1.114 -13.201 4.743 1.00 70.12 86 SER A C 1
ATOM 681 O O . SER A 1 86 ? -2.028 -14.010 4.850 1.00 70.12 86 SER A O 1
ATOM 683 N N . LEU A 1 87 ? -0.421 -12.777 5.805 1.00 74.81 87 LEU A N 1
ATOM 684 C CA . LEU A 1 87 ? -0.723 -13.196 7.180 1.00 74.81 87 LEU A CA 1
ATOM 685 C C . LEU A 1 87 ? -1.938 -12.473 7.772 1.00 74.81 87 LEU A C 1
ATOM 687 O O . LEU A 1 87 ? -2.410 -12.819 8.857 1.00 74.81 87 LEU A O 1
ATOM 691 N N . ARG A 1 88 ? -2.433 -11.432 7.103 1.00 74.44 88 ARG A N 1
ATOM 692 C CA . ARG A 1 88 ? -3.595 -10.658 7.532 1.00 74.44 88 ARG A CA 1
ATOM 693 C C . ARG A 1 88 ? -4.740 -10.937 6.568 1.00 74.44 88 ARG A C 1
ATOM 695 O O . ARG A 1 88 ? -4.534 -11.263 5.412 1.00 74.44 88 ARG A O 1
ATOM 702 N N . ASN A 1 89 ? -5.976 -10.811 7.041 1.00 82.88 89 ASN A N 1
ATOM 703 C CA . ASN A 1 89 ? -7.167 -11.044 6.220 1.00 82.88 89 ASN A CA 1
ATOM 704 C C . ASN A 1 89 ? -7.418 -9.863 5.250 1.00 82.88 89 ASN A C 1
ATOM 706 O O . ASN A 1 89 ? -8.447 -9.182 5.350 1.00 82.88 89 ASN A O 1
ATOM 710 N N . ILE A 1 90 ? -6.435 -9.569 4.394 1.00 87.62 90 ILE A N 1
ATOM 711 C CA . ILE A 1 90 ? -6.398 -8.480 3.417 1.00 87.62 90 ILE A CA 1
ATOM 712 C C . ILE A 1 90 ? -6.383 -9.093 2.020 1.00 87.62 90 ILE A C 1
ATOM 714 O O . ILE A 1 90 ? -5.523 -9.909 1.703 1.00 87.62 90 ILE A O 1
ATOM 718 N N . GLY A 1 91 ? -7.325 -8.677 1.175 1.00 87.81 91 GLY A N 1
ATOM 719 C CA . GLY A 1 91 ? -7.305 -9.056 -0.236 1.00 87.81 91 GLY A CA 1
ATOM 720 C C . GLY A 1 91 ? -6.159 -8.352 -0.957 1.00 87.81 91 GLY A C 1
ATOM 721 O O . GLY A 1 91 ? -5.987 -7.145 -0.795 1.00 87.81 91 GLY A O 1
ATOM 722 N N . TYR A 1 92 ? -5.388 -9.078 -1.758 1.00 87.31 92 TYR A N 1
ATOM 723 C CA . TYR A 1 92 ? -4.336 -8.501 -2.588 1.00 87.31 92 TYR A CA 1
ATOM 724 C C . TYR A 1 92 ? -4.579 -8.852 -4.050 1.00 87.31 92 TYR A C 1
ATOM 726 O O . TYR A 1 92 ? -4.709 -10.026 -4.393 1.00 87.31 92 TYR A O 1
ATOM 734 N N . PHE A 1 93 ? -4.618 -7.833 -4.901 1.00 86.19 93 PHE A N 1
ATOM 735 C CA . PHE A 1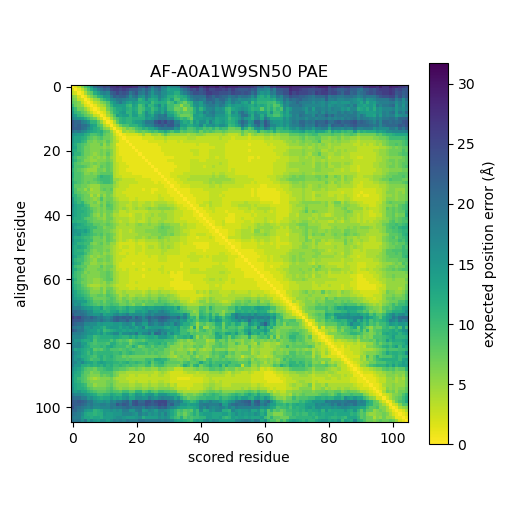 93 ? -4.798 -7.975 -6.339 1.00 86.19 93 PHE A CA 1
ATOM 736 C C . PHE A 1 93 ? -3.655 -7.270 -7.058 1.00 86.19 93 PHE A C 1
ATOM 738 O O . PHE A 1 93 ? -3.313 -6.142 -6.714 1.00 86.19 93 PHE A O 1
ATOM 745 N N . SER A 1 94 ? -3.084 -7.925 -8.065 1.00 84.75 94 SER A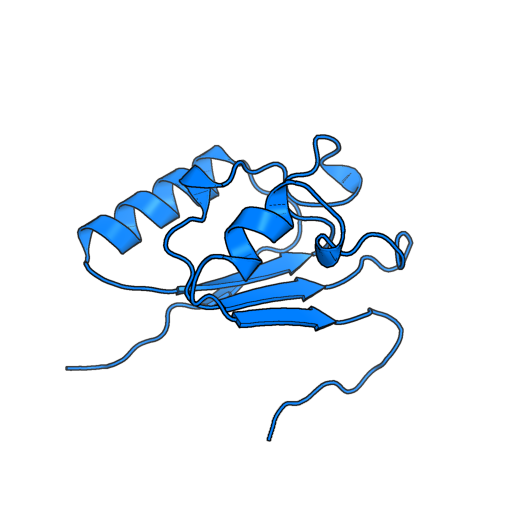 N 1
ATOM 746 C CA . SER A 1 94 ? -2.069 -7.338 -8.938 1.00 84.75 94 SER A CA 1
ATOM 747 C C . SER A 1 94 ? -2.587 -7.334 -10.372 1.00 84.75 94 SER A C 1
ATOM 749 O O . SER A 1 94 ? -2.986 -8.375 -10.895 1.00 84.75 94 SER A O 1
ATOM 751 N N . ILE A 1 95 ? -2.620 -6.154 -10.986 1.00 81.75 95 ILE A N 1
ATOM 752 C CA . ILE A 1 95 ? -3.113 -5.914 -12.341 1.00 81.75 95 ILE A CA 1
ATOM 753 C C . ILE A 1 95 ? -1.926 -5.482 -13.201 1.00 81.75 95 ILE A C 1
ATOM 755 O O . ILE A 1 95 ? -1.256 -4.494 -12.899 1.00 81.75 95 ILE A O 1
ATOM 759 N N . GLN A 1 96 ? -1.651 -6.205 -14.285 1.00 78.00 96 GLN A N 1
ATOM 760 C CA . GLN A 1 96 ? -0.572 -5.827 -15.198 1.00 78.00 96 GLN A CA 1
ATOM 761 C C . GLN A 1 96 ? -1.075 -4.822 -16.236 1.00 78.00 96 GLN A C 1
ATOM 763 O O . GLN A 1 96 ? -2.178 -4.939 -16.755 1.00 78.00 96 GLN A O 1
ATOM 768 N N . HIS A 1 97 ? -0.246 -3.847 -16.591 1.00 70.25 97 HIS A N 1
ATOM 769 C CA . HIS A 1 97 ? -0.613 -2.773 -17.515 1.00 70.25 97 HIS A CA 1
ATOM 770 C C . HIS A 1 97 ? -0.912 -3.296 -18.935 1.00 70.25 97 HIS A C 1
ATOM 772 O O . HIS A 1 97 ? -1.700 -2.699 -19.667 1.00 70.25 97 HIS A O 1
ATOM 778 N N . HIS A 1 98 ? -0.320 -4.421 -19.340 1.00 66.81 98 HIS A N 1
ATOM 779 C CA . HIS A 1 98 ? -0.396 -4.912 -20.719 1.00 66.81 98 HIS A CA 1
ATOM 780 C C . HIS A 1 98 ? -1.729 -5.554 -21.131 1.00 66.81 98 HIS A C 1
ATOM 782 O O . HIS A 1 98 ? -1.866 -5.921 -22.296 1.00 66.81 98 HIS A O 1
ATOM 788 N N . SER A 1 99 ? -2.718 -5.676 -20.244 1.00 61.09 99 SER A N 1
ATOM 789 C CA . SER A 1 99 ? -4.042 -6.179 -20.628 1.00 61.09 99 SER A CA 1
ATOM 790 C C . SER A 1 99 ? -5.129 -5.149 -20.346 1.00 61.09 99 SER A C 1
ATOM 792 O O . SER A 1 99 ? -5.234 -4.567 -19.270 1.00 61.09 99 SER A O 1
ATOM 794 N N . SER A 1 100 ? -5.951 -4.914 -21.363 1.00 61.03 100 SER A N 1
ATOM 795 C CA . SER A 1 100 ? -6.969 -3.868 -21.392 1.00 61.03 100 SER A CA 1
ATOM 796 C C . SER A 1 100 ? -8.272 -4.243 -20.676 1.00 61.03 100 SER A C 1
ATOM 798 O O . SER A 1 100 ? -9.207 -3.445 -20.687 1.00 61.03 100 SER A O 1
ATOM 800 N N . LYS A 1 101 ? -8.384 -5.446 -20.089 1.00 61.94 101 LYS A N 1
ATOM 801 C CA . LYS A 1 101 ? -9.596 -5.902 -19.385 1.00 61.94 101 LYS A CA 1
ATOM 802 C C . LYS A 1 101 ? -9.257 -6.827 -18.211 1.00 61.94 101 LYS A C 1
ATOM 804 O O . LYS A 1 101 ? -8.956 -7.998 -18.416 1.00 61.94 101 LYS A O 1
ATOM 809 N N . TYR A 1 102 ? -9.392 -6.312 -16.991 1.00 63.25 102 TYR A N 1
ATOM 810 C CA . TYR A 1 102 ? -9.388 -7.094 -15.752 1.00 63.25 102 TYR A CA 1
ATOM 811 C C . TYR A 1 102 ? -10.662 -6.772 -14.970 1.00 63.25 102 TYR A C 1
ATOM 813 O O . TYR A 1 102 ? -10.905 -5.611 -14.652 1.00 63.25 102 TYR A O 1
ATOM 821 N N . PHE A 1 103 ? -11.485 -7.777 -14.684 1.00 61.47 103 PHE A N 1
ATOM 822 C CA . PHE A 1 103 ? -12.683 -7.640 -13.855 1.00 61.47 103 PHE A CA 1
ATOM 823 C C . PHE A 1 103 ? -12.834 -8.871 -12.959 1.00 61.47 103 PHE A C 1
ATOM 825 O O . PHE A 1 103 ? -12.351 -9.953 -13.293 1.00 61.47 103 PHE A O 1
ATOM 832 N N . ILE A 1 104 ? -13.485 -8.687 -11.813 1.00 58.38 104 ILE A N 1
ATOM 833 C CA . ILE A 1 104 ? -13.877 -9.752 -10.886 1.00 58.38 104 ILE A CA 1
ATOM 834 C C . ILE A 1 104 ? -15.408 -9.712 -10.854 1.00 58.38 104 ILE A C 1
ATOM 836 O O . ILE A 1 104 ? -15.960 -8.650 -10.564 1.00 58.38 104 ILE A O 1
ATOM 840 N N . ASN A 1 105 ? -16.060 -10.819 -11.228 1.00 41.50 105 ASN A N 1
ATOM 841 C CA . ASN A 1 105 ? -17.524 -10.967 -11.239 1.00 41.50 105 ASN A CA 1
ATOM 842 C C . ASN A 1 105 ? -18.072 -11.325 -9.858 1.00 41.50 105 ASN A C 1
ATOM 844 O O . ASN A 1 105 ? -17.403 -12.122 -9.162 1.00 41.50 105 ASN A O 1
#

Mean predicted aligned error: 7.76 Å

Nearest PDB structures (foldseek):
  3txx-assembly1_A  TM=5.363E-01  e=2.618E-01  Enterococcus faecalis
  8ras-assembly1_Q  TM=4.621E-01  e=8.027E-01  Sinapis alba
  3p52-assembly1_A  TM=3.432E-01  e=3.000E+00  Campylobacter jejuni
  5kwv-assembly1_A  TM=2.896E-01  e=1.453E+00  Neisseria gonorrhoeae NCCP11945
  3p52-assembly1_B  TM=3.387E-01  e=5.082E+00  Campylobacter jejuni

Secondary structure (DSSP, 8-state):
----PEEEEE-S---HHHHHHHHHHHHHTT--EEEEEESEET-S-GGGEE---SGGGTTEEEEEEE--SS-TT--GGGSHHHHHHHTTT-EEEEE-TT-S-----

Foldseek 3Di:
DDLDADEDDDDQDDDLVVLQVVLVVQVVVVHEHEAEWEAEECDPDSVRTDNYDCNSRVRHQEYEYEYDPVGQPDYNCPDPRVVSCVVDNHHYHYHGPPDPDDDDD

Sequence (105 aa):
MENSVLYIFKEAIGSSVEIEKLNYKIIANGRKYILVGLGRWGTRAPWIGIPVNWAQISNAKIIVETSLKDFPRDASAGSHFFHNVSLRNIGYFSIQHHSSKYFIN

Radius of gyration: 13.49 Å; Cα contacts (8 Å, |Δi|>4): 179; chains: 1; bounding box: 38×25×36 Å